Protein AF-A0A6G1B082-F1 (afdb_monomer)

Foldseek 3Di:
DVVVLVCVLVPWLCNVCVVVVNPPQAALLPLRHRGDNCCNAPVPPLLPVQLVVLQVVCVVVVNDAPSDPCCLSVVDGDPDPVVVVCSVVSVVLSVQLSVLSSVCSVPVVDDSNVSSVVVVD

Organism: Crocuta crocuta (NCBI:txid9678)

Mean predicted aligned error: 8.73 Å

pLDDT: mean 77.81, std 13.96, range [41.59, 95.12]

Sequence (121 aa):
LQIKTTMRHHLIPVRMAKFNGSGNNRCWRGCGERGTLLQCWWECKLVQPLWKTVWRFLKKLKLELPYYPAIALLGMYPKDTRMLMRRGTCTPMFIAALLAIAKLWKEPKYSPIDEWKKKMW

Secondary structure (DSSP, 8-state):
-HHHHHHHHH--HHHHHHHS-----B-TTSSSSB--HHIIIII-TTTHHHHHHHHHHHHHTT------HHHHHH----S-HHHHHHHHHHHHHHHHHHHHHHHHHH-TTS-HHHHHHHHH-

Solvent-accessible surface area (backbone atoms only — not comparable to full-atom values): 7093 Å² total; per-residue (Å²): 123,66,66,69,58,59,42,58,82,74,52,32,34,50,55,47,14,68,72,71,73,40,90,64,30,42,20,83,82,70,78,75,47,69,7,43,60,60,34,65,72,46,70,31,79,87,46,37,66,45,55,56,49,52,52,52,50,33,46,76,70,72,47,83,68,82,98,45,64,53,41,60,76,67,66,56,68,70,93,45,76,69,49,61,69,45,40,76,65,49,50,58,54,34,50,41,45,53,50,23,57,58,49,36,67,79,41,78,92,57,59,52,57,59,50,31,48,65,75,78,103

Nearest PDB structures (foldseek):
  8uw3-assembly1_A  TM=8.445E-01  e=1.687E-09  Homo sapiens
  8kgi-assembly1_B  TM=3.832E-01  e=7.541E+00  Homo sapiens

Structure (mmCIF, N/CA/C/O backbone):
data_AF-A0A6G1B082-F1
#
_entry.id   AF-A0A6G1B082-F1
#
loop_
_atom_site.group_PDB
_atom_site.id
_atom_site.type_symbol
_atom_site.label_atom_id
_atom_site.label_alt_id
_atom_site.label_comp_id
_atom_site.label_asym_id
_atom_site.label_entity_id
_atom_site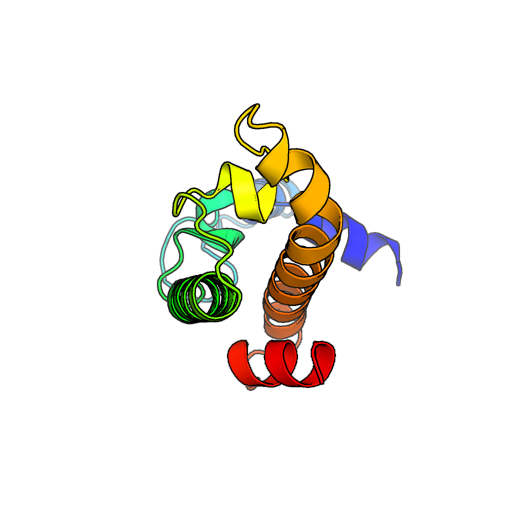.label_seq_id
_atom_site.pdbx_PDB_ins_code
_atom_site.Cartn_x
_atom_site.Cartn_y
_atom_site.Cartn_z
_atom_site.occupancy
_atom_site.B_iso_or_equiv
_atom_site.auth_seq_id
_atom_site.auth_comp_id
_atom_site.auth_asym_id
_atom_site.auth_atom_id
_atom_site.pdbx_PDB_model_num
ATOM 1 N N . LEU A 1 1 ? 11.428 21.073 -7.709 1.00 46.66 1 LEU A N 1
ATOM 2 C CA . LEU A 1 1 ? 11.427 19.760 -7.004 1.00 46.66 1 LEU A CA 1
ATOM 3 C C . LEU A 1 1 ? 10.014 19.238 -6.666 1.00 46.66 1 LEU A C 1
ATOM 5 O O . LEU A 1 1 ? 9.808 18.033 -6.732 1.00 46.66 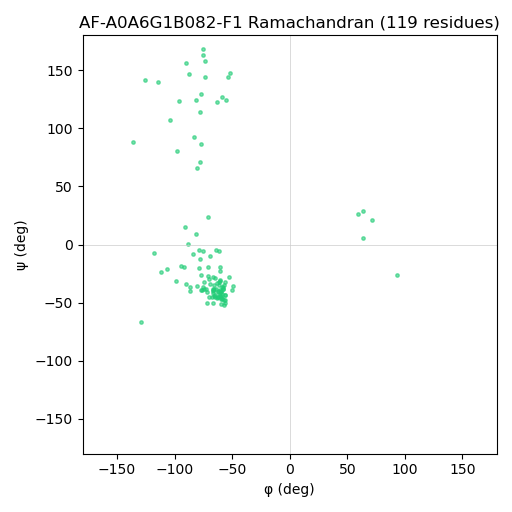1 LEU A O 1
ATOM 9 N N . GLN A 1 2 ? 9.038 20.112 -6.379 1.00 44.50 2 GLN A N 1
ATOM 10 C CA . GLN A 1 2 ? 7.625 19.774 -6.097 1.00 44.50 2 GLN A CA 1
ATOM 11 C C . GLN A 1 2 ? 6.882 19.119 -7.284 1.00 44.50 2 GLN A C 1
ATOM 13 O O . GLN A 1 2 ? 6.282 18.059 -7.123 1.00 44.50 2 GLN A O 1
ATOM 18 N N . ILE A 1 3 ? 7.024 19.664 -8.502 1.00 41.59 3 ILE A N 1
ATOM 19 C CA . ILE A 1 3 ? 6.306 19.193 -9.707 1.00 41.59 3 ILE A CA 1
ATOM 20 C C . ILE A 1 3 ? 6.554 17.701 -9.978 1.00 41.59 3 ILE A C 1
ATOM 22 O O . ILE A 1 3 ? 5.621 16.944 -10.224 1.00 41.59 3 ILE A O 1
ATOM 26 N N . LYS A 1 4 ? 7.805 17.237 -9.851 1.00 44.84 4 LYS A N 1
ATOM 27 C CA . LYS A 1 4 ? 8.182 15.839 -10.121 1.00 44.84 4 LYS A CA 1
ATOM 28 C C . LYS A 1 4 ? 7.520 14.859 -9.142 1.00 44.84 4 LYS A C 1
ATOM 30 O O . LYS A 1 4 ? 7.290 13.718 -9.517 1.00 44.84 4 LYS A O 1
ATOM 35 N N . THR A 1 5 ? 7.212 15.283 -7.915 1.00 47.56 5 THR A N 1
ATOM 36 C CA . THR A 1 5 ? 6.614 14.440 -6.864 1.00 47.56 5 THR A CA 1
ATOM 37 C C . THR A 1 5 ? 5.088 14.407 -6.957 1.00 47.56 5 THR A C 1
ATOM 39 O O . THR A 1 5 ? 4.496 13.339 -6.794 1.00 47.56 5 THR A O 1
ATOM 42 N N . THR A 1 6 ? 4.461 15.533 -7.315 1.00 44.69 6 THR A N 1
ATOM 43 C CA . THR A 1 6 ? 3.022 15.612 -7.626 1.00 44.69 6 THR A CA 1
ATOM 44 C C . THR A 1 6 ? 2.699 14.802 -8.880 1.00 44.69 6 THR A C 1
ATOM 46 O O . THR A 1 6 ? 1.791 13.975 -8.879 1.00 44.69 6 THR A O 1
ATOM 49 N N . MET A 1 7 ? 3.540 14.916 -9.913 1.00 48.03 7 MET A N 1
ATOM 50 C CA . MET A 1 7 ? 3.439 14.111 -11.130 1.00 48.03 7 MET A CA 1
ATOM 51 C C . MET A 1 7 ? 3.491 12.607 -10.822 1.00 48.03 7 MET A C 1
ATOM 53 O O . MET A 1 7 ? 2.772 11.855 -11.449 1.00 48.03 7 MET A O 1
ATOM 57 N N . ARG A 1 8 ? 4.242 12.128 -9.821 1.00 53.84 8 ARG A N 1
ATOM 58 C CA . ARG A 1 8 ? 4.367 10.680 -9.525 1.00 53.84 8 ARG A CA 1
ATOM 59 C C . ARG A 1 8 ? 3.119 10.034 -8.927 1.00 53.84 8 ARG A C 1
ATOM 61 O O . ARG A 1 8 ? 2.928 8.840 -9.120 1.00 53.84 8 ARG A O 1
ATOM 68 N N . HIS A 1 9 ? 2.276 10.788 -8.225 1.00 47.97 9 HIS A N 1
ATOM 69 C CA . HIS A 1 9 ? 0.988 10.260 -7.758 1.00 47.97 9 HIS A CA 1
ATOM 70 C C . HIS A 1 9 ? -0.040 10.197 -8.902 1.00 47.97 9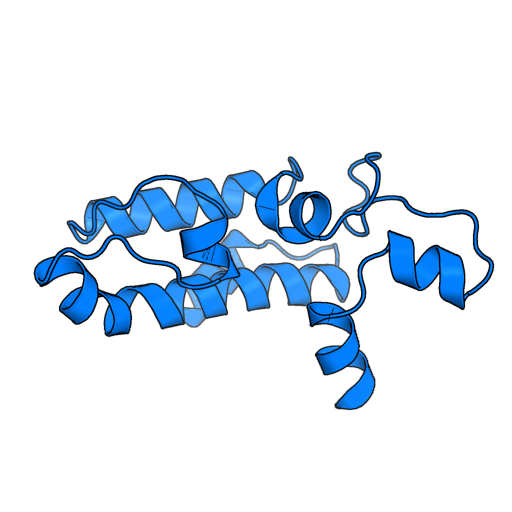 HIS A C 1
ATOM 72 O O . HIS A 1 9 ? -0.920 9.341 -8.886 1.00 47.97 9 HIS A O 1
ATOM 78 N N . HIS A 1 10 ? 0.108 11.046 -9.929 1.00 52.94 10 HIS A N 1
ATOM 79 C CA . HIS A 1 10 ? -0.865 11.200 -11.019 1.00 52.94 10 HIS A CA 1
ATOM 80 C C . HIS A 1 10 ? -0.433 10.601 -12.378 1.00 52.94 10 HIS A C 1
ATOM 82 O O . HIS A 1 10 ? -1.285 10.300 -13.222 1.00 52.94 10 HIS A O 1
ATOM 88 N N . LEU A 1 11 ? 0.867 10.392 -12.611 1.00 57.56 11 LEU A N 1
ATOM 89 C CA . LEU A 1 11 ? 1.437 9.837 -13.841 1.00 57.56 11 LEU A CA 1
ATOM 90 C C . LEU A 1 11 ? 1.859 8.390 -13.651 1.00 57.56 11 LEU A C 1
ATOM 92 O O . LEU A 1 11 ? 2.868 8.042 -13.045 1.00 57.56 11 LEU A O 1
ATOM 96 N N . ILE A 1 12 ? 1.037 7.556 -14.261 1.00 65.81 12 ILE A N 1
ATOM 97 C CA . ILE A 1 12 ? 1.166 6.115 -14.392 1.00 65.81 12 ILE A CA 1
ATOM 98 C C . ILE A 1 12 ? 2.267 5.806 -15.424 1.00 65.81 12 ILE A C 1
ATOM 100 O O . ILE A 1 12 ? 2.331 6.518 -16.429 1.00 65.81 12 ILE A O 1
ATOM 104 N N . PRO A 1 13 ? 3.081 4.743 -15.269 1.00 59.69 13 PRO A N 1
ATOM 105 C CA . PRO A 1 13 ? 4.064 4.329 -16.277 1.00 59.69 13 PRO A CA 1
ATOM 106 C C . PRO A 1 13 ? 3.507 4.221 -17.697 1.00 59.69 13 PRO A C 1
ATOM 108 O O . PRO A 1 13 ? 4.166 4.641 -18.633 1.00 59.69 13 PRO A O 1
ATOM 111 N N . VAL A 1 14 ? 2.258 3.781 -17.867 1.00 57.41 14 VAL A N 1
ATOM 112 C CA . VAL A 1 14 ? 1.553 3.807 -19.165 1.00 57.41 14 VAL A CA 1
ATOM 113 C C . VAL A 1 14 ? 1.405 5.224 -19.743 1.00 57.41 14 VAL A C 1
ATOM 115 O O . VAL A 1 14 ? 1.553 5.412 -20.947 1.00 57.41 14 VAL A O 1
ATOM 118 N N . ARG A 1 15 ? 1.117 6.237 -18.916 1.00 62.56 15 ARG A N 1
ATOM 119 C CA . ARG A 1 15 ? 1.041 7.642 -19.357 1.00 62.56 15 ARG A CA 1
ATOM 120 C C . ARG A 1 15 ? 2.433 8.232 -19.588 1.00 62.56 15 ARG A C 1
ATOM 122 O O . ARG A 1 15 ? 2.610 8.979 -20.541 1.00 62.56 15 ARG A O 1
ATOM 129 N N . MET A 1 16 ? 3.419 7.858 -18.769 1.00 63.66 16 MET A N 1
ATOM 130 C CA . MET A 1 16 ? 4.815 8.274 -18.958 1.00 63.66 16 MET A CA 1
ATOM 131 C C . MET A 1 16 ? 5.431 7.678 -20.225 1.00 63.66 16 MET A C 1
ATOM 133 O O . MET A 1 16 ? 6.124 8.387 -20.938 1.00 63.66 16 MET A O 1
ATOM 137 N 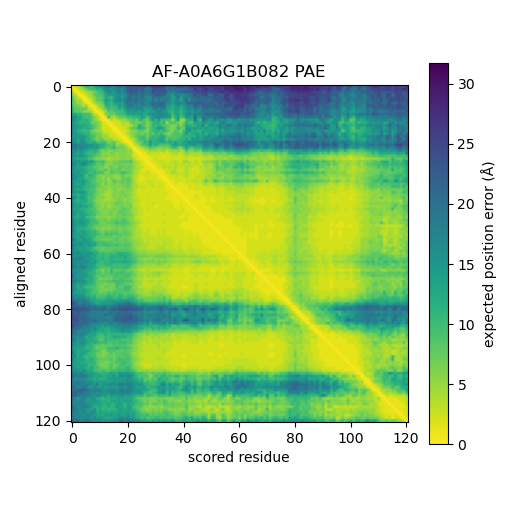N . ALA A 1 17 ? 5.138 6.415 -20.534 1.00 58.94 17 ALA A N 1
ATOM 138 C CA . ALA A 1 17 ? 5.538 5.742 -21.766 1.00 58.94 17 ALA A CA 1
ATOM 139 C C . ALA A 1 17 ? 4.997 6.477 -23.003 1.00 58.94 17 ALA A C 1
ATOM 141 O O . ALA A 1 17 ? 5.740 6.779 -23.931 1.00 58.94 17 ALA A O 1
ATOM 142 N N . LYS A 1 18 ? 3.712 6.863 -22.968 1.00 65.12 18 LYS A N 1
ATOM 143 C CA . LYS A 1 18 ? 3.088 7.677 -24.023 1.00 65.12 18 LYS A CA 1
ATOM 144 C C . LYS A 1 18 ? 3.707 9.074 -24.147 1.00 65.12 18 LYS A C 1
ATOM 146 O O . LYS A 1 18 ? 3.853 9.556 -25.259 1.00 65.12 18 LYS A O 1
ATOM 151 N N . PHE A 1 19 ? 4.062 9.713 -23.031 1.00 61.06 19 PHE A N 1
ATOM 152 C CA . PHE A 1 19 ? 4.626 11.068 -23.028 1.00 61.06 19 PHE A CA 1
ATOM 153 C C . PHE A 1 19 ? 6.105 11.107 -23.445 1.00 61.06 19 PHE A C 1
ATOM 155 O O . PHE A 1 19 ? 6.513 11.993 -24.184 1.00 61.06 19 PHE A O 1
ATOM 162 N N . ASN A 1 20 ? 6.907 10.133 -23.010 1.00 63.09 20 ASN A N 1
ATOM 163 C CA . ASN A 1 20 ? 8.346 10.079 -23.285 1.00 63.09 20 ASN A CA 1
ATOM 164 C C . ASN A 1 20 ? 8.685 9.347 -24.595 1.00 63.09 20 ASN A C 1
ATOM 166 O O . ASN A 1 20 ? 9.862 9.136 -24.875 1.00 63.09 20 ASN A O 1
ATOM 170 N N . GLY A 1 21 ? 7.684 8.859 -25.338 1.00 63.62 21 GLY A N 1
ATOM 171 C CA . GLY A 1 21 ? 7.883 8.013 -26.521 1.00 63.62 21 GLY A CA 1
ATOM 172 C C . GLY A 1 21 ? 8.550 6.662 -26.226 1.00 63.62 21 GLY A C 1
ATOM 173 O O . GLY A 1 21 ? 8.857 5.909 -27.147 1.00 63.62 21 GLY A O 1
ATOM 174 N N . SER A 1 22 ? 8.782 6.324 -24.953 1.00 64.62 22 SER A N 1
ATOM 175 C CA . SER A 1 22 ? 9.371 5.047 -24.580 1.00 64.62 22 SER A CA 1
ATOM 176 C C . SER A 1 22 ? 8.283 3.976 -24.584 1.00 64.62 22 SER A C 1
ATOM 178 O O . SER A 1 22 ? 7.288 4.070 -23.873 1.00 64.62 22 SER A O 1
ATOM 180 N N . GLY A 1 23 ? 8.472 2.897 -25.347 1.00 67.50 23 GLY A N 1
ATOM 181 C CA . GLY A 1 23 ? 7.552 1.748 -25.329 1.00 67.50 23 GLY A CA 1
ATOM 182 C C . GLY A 1 23 ? 7.495 1.020 -23.974 1.00 67.50 23 GLY A C 1
ATOM 183 O O . GLY A 1 23 ? 6.696 0.100 -23.788 1.00 67.50 23 GLY A O 1
ATOM 184 N N . ASN A 1 24 ? 8.331 1.421 -23.008 1.00 74.56 24 ASN A N 1
ATOM 185 C CA . ASN A 1 24 ? 8.409 0.812 -21.690 1.00 74.56 24 ASN A CA 1
ATOM 186 C C . ASN A 1 24 ? 7.251 1.262 -20.790 1.00 74.56 24 ASN A C 1
ATOM 188 O O . ASN A 1 24 ? 7.361 2.183 -19.984 1.00 74.56 24 ASN A O 1
ATOM 192 N N . ASN A 1 25 ? 6.141 0.543 -20.902 1.00 80.06 25 ASN A N 1
ATOM 193 C CA . ASN A 1 25 ? 4.960 0.700 -20.063 1.00 80.06 25 ASN A CA 1
ATOM 194 C C . ASN A 1 25 ? 4.979 -0.204 -18.819 1.00 80.06 25 ASN A C 1
ATOM 196 O O . ASN A 1 25 ? 3.923 -0.404 -18.218 1.00 80.06 25 ASN A O 1
ATOM 200 N N . ARG A 1 26 ? 6.126 -0.793 -18.451 1.00 84.81 26 ARG A N 1
ATOM 201 C CA . ARG A 1 26 ? 6.210 -1.746 -17.338 1.00 84.81 26 ARG A CA 1
ATOM 202 C C . ARG A 1 26 ? 6.110 -1.047 -15.987 1.00 84.81 26 ARG A C 1
ATOM 204 O O . ARG A 1 26 ? 6.363 0.147 -15.830 1.00 84.81 26 ARG A O 1
ATOM 211 N N . CYS A 1 27 ? 5.715 -1.816 -14.985 1.00 84.94 27 CYS A N 1
ATOM 212 C CA . CYS A 1 27 ? 5.604 -1.381 -13.612 1.00 84.94 27 CYS A CA 1
ATOM 213 C C . CYS A 1 27 ? 6.960 -0.881 -13.131 1.00 84.94 27 CYS A C 1
ATOM 215 O O . CYS A 1 27 ? 7.955 -1.606 -13.143 1.00 84.94 27 CYS A O 1
ATOM 217 N N . TRP A 1 28 ? 6.969 0.339 -12.609 1.00 77.00 28 TRP A N 1
ATOM 218 C CA . TRP A 1 28 ? 8.158 0.992 -12.068 1.00 77.00 28 TRP A CA 1
ATOM 219 C C . TRP A 1 28 ? 8.802 0.272 -10.868 1.00 77.00 28 TRP A C 1
ATOM 221 O O . TRP A 1 28 ? 9.85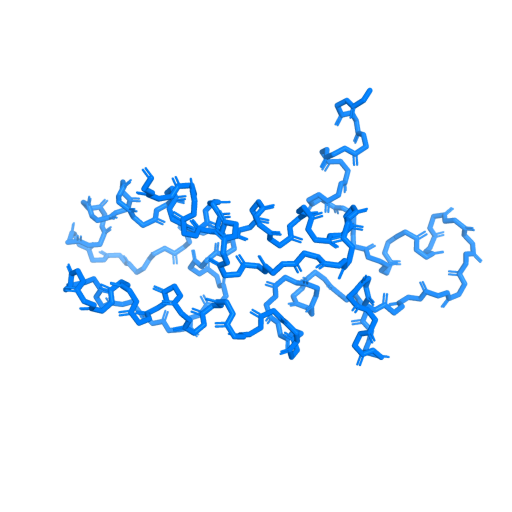3 0.686 -10.398 1.00 77.00 28 TRP A O 1
ATOM 231 N N . ARG A 1 29 ? 8.172 -0.797 -10.356 1.00 77.31 29 ARG A N 1
ATOM 232 C CA . ARG A 1 29 ? 8.718 -1.654 -9.299 1.00 77.31 29 ARG A CA 1
ATOM 233 C C . ARG A 1 29 ? 9.649 -2.720 -9.862 1.00 77.31 29 ARG A C 1
ATOM 235 O O . ARG A 1 29 ? 10.240 -3.449 -9.084 1.00 77.31 29 ARG A O 1
ATOM 242 N N . GLY A 1 30 ? 9.721 -2.867 -11.186 1.00 81.81 30 GLY A N 1
ATOM 243 C CA . GLY A 1 30 ? 10.484 -3.940 -11.814 1.00 81.81 30 GLY A CA 1
ATOM 244 C C . GLY A 1 30 ? 9.835 -5.315 -11.648 1.00 81.81 30 GLY A C 1
ATOM 245 O O . GLY A 1 30 ? 10.511 -6.325 -11.781 1.00 81.81 30 GLY A O 1
ATOM 246 N N . CYS A 1 31 ? 8.526 -5.389 -11.370 1.00 85.25 31 CYS A N 1
ATOM 247 C CA . CYS A 1 31 ? 7.848 -6.681 -11.218 1.00 85.25 31 CYS A CA 1
ATOM 248 C C . CYS A 1 31 ? 7.580 -7.414 -12.544 1.00 85.25 31 CYS A C 1
ATOM 250 O O . CYS A 1 31 ? 7.100 -8.543 -12.497 1.00 85.25 31 CYS A O 1
ATOM 252 N N . GLY A 1 32 ? 7.876 -6.788 -13.690 1.00 85.00 32 GLY A N 1
ATOM 253 C CA . GLY A 1 32 ? 7.683 -7.340 -15.037 1.00 85.00 32 GLY A CA 1
ATOM 254 C C . GLY A 1 32 ? 6.345 -6.977 -15.692 1.00 85.00 32 GLY A C 1
ATOM 255 O O . GLY A 1 32 ? 6.285 -6.871 -16.912 1.00 85.00 32 GLY A O 1
ATOM 256 N N . GLU A 1 33 ? 5.315 -6.698 -14.892 1.00 88.38 33 GLU A N 1
ATOM 257 C CA . GLU A 1 33 ? 3.942 -6.431 -15.352 1.00 88.38 33 GLU A CA 1
ATOM 258 C C . GLU A 1 33 ? 3.745 -5.044 -15.977 1.00 88.38 33 GLU A C 1
ATOM 260 O O . GLU A 1 33 ? 4.528 -4.127 -15.726 1.00 88.38 33 GLU A O 1
ATOM 265 N N . ARG A 1 34 ? 2.648 -4.840 -16.721 1.00 86.31 34 ARG A N 1
ATOM 266 C CA . ARG A 1 34 ? 2.251 -3.516 -17.242 1.00 86.31 34 ARG A CA 1
ATOM 267 C C . ARG A 1 34 ? 1.944 -2.553 -16.088 1.00 86.31 34 ARG A C 1
ATOM 269 O O . ARG A 1 34 ? 1.072 -2.795 -15.265 1.00 86.31 34 ARG A O 1
ATOM 276 N N . GLY A 1 35 ? 2.633 -1.420 -16.045 1.00 85.88 35 GLY A N 1
ATOM 277 C CA . GLY A 1 35 ? 2.538 -0.410 -14.995 1.00 85.88 35 GLY A CA 1
ATOM 278 C C . GLY A 1 35 ? 1.303 0.471 -15.117 1.00 85.88 35 GLY A C 1
ATOM 279 O O . GLY A 1 35 ? 1.423 1.642 -15.467 1.00 85.88 35 GLY A O 1
ATOM 280 N N . THR A 1 36 ? 0.121 -0.080 -14.837 1.00 86.56 36 THR A N 1
ATOM 281 C CA . THR A 1 36 ? -1.101 0.699 -14.574 1.00 86.56 36 THR A CA 1
ATOM 282 C C . THR A 1 36 ? -1.045 1.327 -13.172 1.00 86.56 36 THR A C 1
ATOM 284 O O . THR A 1 36 ? -0.182 0.970 -12.369 1.00 86.56 36 THR A O 1
ATOM 287 N N . LEU A 1 37 ? -1.947 2.267 -12.847 1.00 83.19 37 LEU A N 1
ATOM 288 C CA . LEU A 1 37 ? -2.014 2.837 -11.490 1.00 83.19 37 LEU A CA 1
ATOM 289 C C . LEU A 1 37 ? -2.233 1.722 -10.464 1.00 83.19 37 LEU A C 1
ATOM 291 O O . LEU A 1 37 ? -1.472 1.582 -9.511 1.00 83.19 37 LEU A O 1
ATOM 295 N N . LEU A 1 38 ? -3.250 0.897 -10.707 1.00 88.94 38 LEU A N 1
ATOM 296 C CA . LEU A 1 38 ? -3.626 -0.180 -9.808 1.00 88.94 38 LEU A CA 1
ATOM 297 C C . LEU A 1 38 ? -2.498 -1.210 -9.670 1.00 88.94 38 LEU A C 1
ATOM 299 O O . LEU A 1 38 ? -2.158 -1.572 -8.544 1.00 88.94 38 LEU A O 1
ATOM 303 N N . GLN A 1 39 ? -1.813 -1.554 -10.768 1.00 88.69 39 GLN A N 1
ATOM 304 C CA . GLN A 1 39 ? -0.638 -2.419 -10.714 1.00 88.69 39 GLN A CA 1
ATOM 305 C C . GLN A 1 39 ? 0.462 -1.809 -9.847 1.00 88.69 39 GLN A C 1
ATOM 307 O O . GLN A 1 39 ? 0.980 -2.448 -8.938 1.00 88.69 39 GLN A O 1
ATOM 312 N N . CYS A 1 40 ? 0.829 -0.557 -10.099 1.00 86.00 40 CYS A N 1
ATOM 313 C CA . CYS A 1 40 ? 1.958 0.100 -9.449 1.00 86.00 40 CYS A CA 1
ATOM 314 C C . CYS A 1 40 ? 1.782 0.353 -7.949 1.00 86.00 40 CYS A C 1
ATOM 316 O O . CYS A 1 40 ? 2.793 0.439 -7.236 1.00 86.00 40 CYS A O 1
ATOM 318 N N . TRP A 1 41 ? 0.535 0.504 -7.506 1.00 88.00 41 TRP A N 1
ATOM 319 C CA . TRP A 1 41 ? 0.183 0.919 -6.151 1.00 88.00 41 TRP A CA 1
ATOM 320 C C . TRP A 1 41 ? -0.489 -0.170 -5.324 1.00 88.00 41 TRP A C 1
ATOM 322 O O . TRP A 1 41 ? -0.391 -0.107 -4.106 1.00 88.00 41 TRP A O 1
ATOM 332 N N . TRP A 1 42 ? -1.127 -1.166 -5.939 1.00 92.31 42 TRP A N 1
ATOM 333 C CA . TRP A 1 42 ? -1.851 -2.225 -5.237 1.00 92.31 42 TRP A CA 1
ATOM 334 C C . TRP A 1 42 ? -1.444 -3.617 -5.715 1.00 92.31 42 TRP A C 1
ATOM 336 O O . TRP A 1 42 ? -0.824 -4.345 -4.949 1.00 92.31 42 TRP A O 1
ATOM 346 N N . GLU A 1 43 ? -1.741 -3.999 -6.957 1.00 92.88 43 GLU A N 1
ATOM 347 C CA . GLU A 1 43 ? -1.661 -5.401 -7.420 1.00 92.88 43 GLU A CA 1
ATOM 348 C C . GLU A 1 43 ? -0.225 -5.925 -7.553 1.00 92.88 43 GLU A C 1
ATOM 350 O O . GLU A 1 43 ? 0.003 -7.134 -7.513 1.00 92.88 43 GLU A O 1
ATOM 355 N N . CYS A 1 44 ? 0.774 -5.042 -7.649 1.00 90.44 44 CYS A N 1
ATOM 356 C CA . CYS A 1 44 ? 2.168 -5.456 -7.734 1.00 90.44 44 CYS A CA 1
ATOM 357 C C . CYS A 1 44 ? 2.564 -6.351 -6.552 1.00 90.44 44 CYS A C 1
ATOM 359 O O . CYS A 1 44 ? 2.524 -5.945 -5.387 1.00 90.44 44 CYS A O 1
ATOM 361 N N . LYS A 1 45 ? 3.075 -7.544 -6.876 1.00 90.62 45 LYS A N 1
ATOM 362 C CA . LYS A 1 45 ? 3.581 -8.531 -5.911 1.00 90.62 45 LYS A CA 1
ATOM 363 C C . LYS A 1 45 ? 4.619 -7.982 -4.926 1.00 90.62 45 LYS A C 1
ATOM 365 O O . LYS A 1 45 ? 4.705 -8.471 -3.809 1.00 90.62 45 LYS A O 1
ATOM 370 N N . LEU A 1 46 ? 5.379 -6.955 -5.316 1.00 87.69 46 LEU A N 1
ATOM 371 C CA . LEU A 1 46 ? 6.380 -6.307 -4.458 1.00 87.69 46 LEU A CA 1
ATOM 372 C C . LEU A 1 46 ? 5.757 -5.329 -3.450 1.00 87.69 46 LEU A C 1
ATOM 374 O O . LEU A 1 46 ? 6.374 -5.003 -2.443 1.00 87.69 46 LEU A O 1
ATOM 378 N N . VAL A 1 47 ? 4.536 -4.861 -3.709 1.00 89.94 47 VAL A N 1
ATOM 379 C CA . VAL A 1 47 ? 3.810 -3.903 -2.863 1.00 89.94 47 VAL A CA 1
ATOM 380 C C . VAL A 1 47 ? 2.805 -4.614 -1.948 1.00 89.94 47 VAL A C 1
ATOM 382 O O . VAL A 1 47 ? 2.593 -4.193 -0.812 1.00 89.94 47 VAL A O 1
ATOM 385 N N . GLN A 1 48 ? 2.236 -5.735 -2.393 1.00 92.88 48 GLN A N 1
ATOM 386 C CA . GLN A 1 48 ? 1.278 -6.538 -1.624 1.00 92.88 48 GLN A CA 1
ATOM 387 C C . GLN A 1 48 ? 1.720 -6.898 -0.186 1.00 92.88 48 GLN A C 1
ATOM 389 O O . GLN A 1 48 ? 0.877 -6.826 0.711 1.00 92.88 48 GLN A O 1
ATOM 394 N N . PRO A 1 49 ? 2.994 -7.238 0.108 1.00 94.00 49 PRO A N 1
ATOM 395 C CA . PRO A 1 49 ? 3.434 -7.498 1.482 1.00 94.00 49 PRO A CA 1
ATOM 396 C C . PRO A 1 49 ? 3.211 -6.318 2.437 1.00 94.00 49 PRO A C 1
ATOM 398 O O . PRO A 1 49 ? 2.839 -6.528 3.596 1.00 94.00 49 PRO A O 1
ATOM 401 N N . LEU A 1 50 ? 3.379 -5.082 1.953 1.00 93.12 50 LEU A N 1
ATOM 402 C CA . LEU A 1 50 ? 3.111 -3.885 2.746 1.00 93.12 50 LEU A CA 1
ATOM 403 C C . LEU A 1 50 ? 1.619 -3.770 3.055 1.00 93.12 50 LEU A C 1
ATOM 405 O O . LEU A 1 50 ? 1.254 -3.641 4.219 1.00 93.12 50 LEU A O 1
ATOM 409 N N . TRP A 1 51 ? 0.753 -3.885 2.046 1.00 94.50 51 TRP A N 1
ATOM 410 C CA . TRP A 1 51 ? -0.696 -3.782 2.244 1.00 94.50 51 TRP A CA 1
ATOM 411 C C . TRP A 1 51 ? -1.238 -4.850 3.191 1.00 94.50 51 TRP A C 1
ATOM 413 O O . TRP A 1 51 ? -1.993 -4.533 4.109 1.00 94.50 51 TRP A O 1
ATOM 423 N N . LYS A 1 52 ? -0.774 -6.097 3.063 1.00 95.12 52 LYS A N 1
ATOM 424 C CA . LYS A 1 52 ? -1.102 -7.168 4.017 1.00 95.12 52 LYS A CA 1
ATOM 425 C C . LYS A 1 52 ? -0.670 -6.817 5.445 1.00 95.12 52 LYS A C 1
ATOM 427 O O . LYS A 1 52 ? -1.372 -7.157 6.394 1.00 95.12 52 LYS A O 1
ATOM 432 N N . THR A 1 53 ? 0.469 -6.143 5.610 1.00 94.44 53 THR A N 1
ATOM 433 C CA . THR A 1 53 ? 0.969 -5.703 6.923 1.00 94.44 53 THR A CA 1
ATOM 434 C C . THR A 1 53 ? 0.113 -4.579 7.501 1.00 94.44 53 THR A C 1
ATOM 436 O O . THR A 1 53 ? -0.291 -4.667 8.660 1.00 94.44 53 THR A O 1
ATOM 439 N N . VAL A 1 54 ? -0.235 -3.579 6.685 1.00 92.50 54 VAL A N 1
ATOM 440 C CA . VAL A 1 54 ? -1.148 -2.488 7.061 1.00 92.50 54 VAL A CA 1
ATOM 441 C C . VAL A 1 54 ? -2.491 -3.056 7.524 1.00 92.50 54 VAL A C 1
ATOM 443 O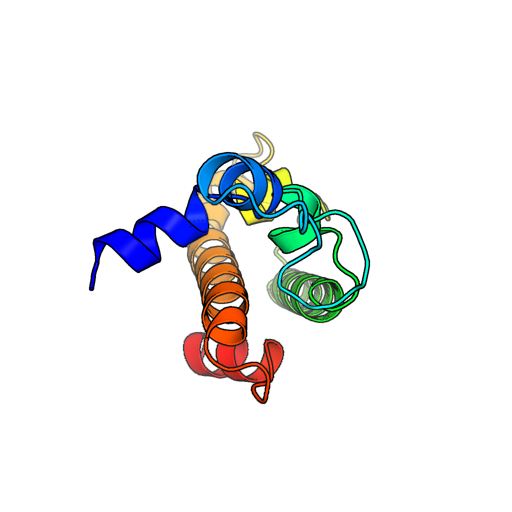 O . VAL A 1 54 ? -2.955 -2.722 8.609 1.00 92.50 54 VAL A O 1
ATOM 446 N N . TRP A 1 55 ? -3.082 -3.993 6.779 1.00 93.38 55 TRP A N 1
ATOM 447 C CA . TRP A 1 55 ? -4.359 -4.606 7.164 1.00 93.38 55 TRP A CA 1
ATOM 448 C C . TRP A 1 55 ? -4.279 -5.457 8.430 1.00 93.38 55 TRP A C 1
ATOM 450 O O . TRP A 1 55 ? -5.182 -5.403 9.264 1.00 93.38 55 TRP A O 1
ATOM 460 N N . ARG A 1 56 ? -3.192 -6.213 8.628 1.00 94.12 56 ARG A N 1
ATOM 461 C CA . ARG A 1 56 ? -2.968 -6.921 9.900 1.00 94.12 56 ARG A CA 1
ATOM 462 C C . ARG A 1 56 ? -2.884 -5.949 11.073 1.00 94.12 56 ARG A C 1
ATOM 464 O O . ARG A 1 56 ? -3.396 -6.255 12.146 1.00 94.12 56 ARG A O 1
ATOM 471 N N . PHE A 1 57 ? -2.251 -4.796 10.880 1.00 90.38 57 PHE A N 1
ATOM 472 C CA . PHE A 1 57 ? -2.156 -3.768 11.910 1.00 90.38 57 PHE A CA 1
ATOM 473 C C . PHE A 1 57 ? -3.518 -3.136 12.216 1.00 90.38 57 PHE A C 1
ATOM 475 O O . PHE A 1 57 ? -3.902 -3.054 13.379 1.00 90.38 57 PHE A O 1
ATOM 482 N N . LEU A 1 58 ? -4.297 -2.797 11.188 1.00 89.12 58 LEU A N 1
ATOM 483 C CA . LEU A 1 58 ? -5.670 -2.310 11.350 1.00 89.12 58 LEU A CA 1
ATOM 484 C C . LEU A 1 58 ? -6.535 -3.311 12.129 1.00 89.12 58 LEU A C 1
ATOM 486 O O . LEU A 1 58 ? -7.215 -2.929 13.081 1.00 89.12 58 LEU A O 1
ATOM 490 N N . LYS A 1 59 ? -6.424 -4.610 11.820 1.00 89.94 59 LYS A N 1
ATOM 491 C CA . LYS A 1 59 ? -7.116 -5.664 12.573 1.00 89.94 59 LYS A CA 1
ATOM 492 C C . LYS A 1 59 ? -6.718 -5.682 14.055 1.00 89.94 59 LYS A C 1
ATOM 494 O O . LYS A 1 59 ? -7.593 -5.805 14.907 1.00 89.94 59 LYS A O 1
ATOM 499 N N . LYS A 1 60 ? -5.432 -5.496 14.386 1.00 90.06 60 LYS A N 1
ATOM 500 C CA . LYS A 1 60 ? -4.968 -5.383 15.788 1.00 90.06 60 LYS A CA 1
ATOM 501 C C . LYS A 1 60 ? -5.577 -4.181 16.514 1.00 90.06 60 LYS A C 1
ATOM 503 O O . LYS A 1 60 ? -5.852 -4.270 17.705 1.00 90.06 60 LYS A O 1
ATOM 508 N N . LEU A 1 61 ? -5.851 -3.097 15.793 1.00 86.50 61 LEU A N 1
ATOM 509 C CA . LEU A 1 61 ? -6.548 -1.918 16.310 1.00 86.50 61 LEU A CA 1
ATOM 510 C C . LEU A 1 61 ? -8.081 -2.073 16.338 1.00 86.50 61 LEU A C 1
ATOM 512 O O . LEU A 1 61 ? -8.792 -1.101 16.587 1.00 86.50 61 LEU A O 1
ATOM 516 N N . LYS A 1 62 ? -8.612 -3.278 16.077 1.00 86.62 62 LYS A N 1
ATOM 517 C CA . LYS A 1 62 ? -10.054 -3.564 15.951 1.00 86.62 62 LYS A CA 1
ATOM 518 C C . LYS A 1 62 ? -10.734 -2.745 14.837 1.00 86.62 62 LYS A C 1
ATOM 520 O O . LYS A 1 62 ? -11.942 -2.487 14.883 1.00 86.62 62 LYS A O 1
ATOM 525 N N . LEU A 1 63 ? -9.955 -2.340 13.829 1.00 85.62 63 LEU A N 1
ATOM 526 C CA . LEU A 1 63 ? -10.388 -1.647 12.615 1.00 85.62 63 LEU A CA 1
ATOM 527 C C . LEU A 1 63 ? -10.530 -2.674 11.489 1.00 85.62 63 LEU A C 1
ATOM 529 O O . LEU A 1 63 ? -9.633 -2.859 10.668 1.00 85.62 63 LEU A O 1
ATOM 533 N N . GLU A 1 64 ? -11.654 -3.383 11.473 1.00 86.00 64 GLU A N 1
ATOM 534 C CA . GLU A 1 64 ? -11.951 -4.330 10.402 1.00 86.00 64 GLU A CA 1
ATOM 535 C C . GLU A 1 64 ? -12.431 -3.576 9.163 1.00 86.00 64 GLU A C 1
ATOM 537 O O . GLU A 1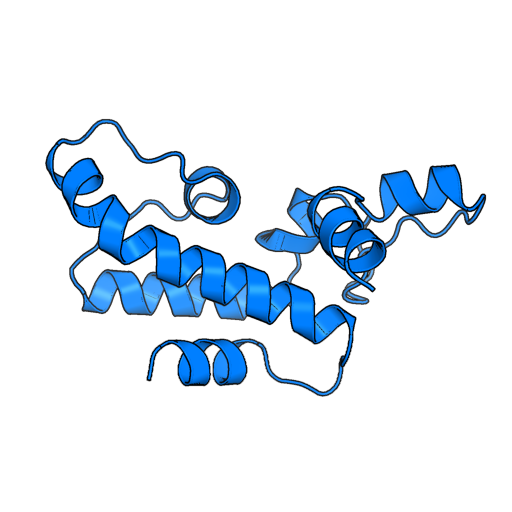 64 ? -13.471 -2.919 9.177 1.00 86.00 64 GLU A O 1
ATOM 542 N N . LEU A 1 65 ? -11.626 -3.640 8.102 1.00 86.06 65 LEU A N 1
ATOM 543 C CA . LEU A 1 65 ? -11.925 -3.062 6.799 1.00 86.06 65 LEU A CA 1
ATOM 544 C C . LEU A 1 65 ? -11.791 -4.142 5.723 1.00 86.06 65 LEU A C 1
ATOM 546 O O . LEU A 1 65 ? -10.833 -4.924 5.770 1.00 86.06 65 LEU A O 1
ATOM 550 N N . PRO A 1 66 ? -12.673 -4.153 4.712 1.00 89.06 66 PRO A N 1
ATOM 551 C CA . PRO A 1 66 ? -12.484 -4.985 3.532 1.00 89.06 66 PRO A CA 1
ATOM 552 C C . PRO A 1 66 ? -11.113 -4.745 2.883 1.00 89.06 66 PRO A C 1
ATOM 554 O O . PRO A 1 66 ? -10.624 -3.615 2.856 1.00 89.06 66 PRO A O 1
ATOM 557 N N . TYR A 1 67 ? -10.481 -5.788 2.342 1.00 90.94 67 TYR A N 1
ATOM 558 C CA . TYR A 1 67 ? -9.192 -5.673 1.645 1.00 90.94 67 TYR A CA 1
ATOM 559 C C . TYR A 1 67 ? -9.387 -5.188 0.202 1.00 90.94 67 TYR A C 1
ATOM 561 O O . TYR A 1 67 ? -9.153 -5.927 -0.754 1.00 90.94 67 TYR A O 1
ATOM 569 N N . TYR A 1 68 ? -9.853 -3.946 0.045 1.00 91.06 68 TYR A N 1
ATOM 570 C CA . TYR A 1 68 ? -10.106 -3.341 -1.263 1.00 91.06 68 TYR A CA 1
ATOM 571 C C . TYR A 1 68 ? -9.176 -2.160 -1.562 1.00 91.06 68 TYR A C 1
ATOM 573 O O . TYR A 1 68 ? -8.978 -1.293 -0.704 1.00 91.06 68 TYR A O 1
ATOM 581 N N . PRO A 1 69 ? -8.686 -2.044 -2.812 1.00 91.31 69 PRO A N 1
ATOM 582 C CA . PRO A 1 69 ? -7.831 -0.935 -3.223 1.00 91.31 69 PRO A CA 1
ATOM 583 C C . PRO A 1 69 ? -8.526 0.421 -3.092 1.00 91.31 69 PRO A C 1
ATOM 585 O O . PRO A 1 69 ? -7.877 1.394 -2.732 1.00 91.31 69 PRO A O 1
ATOM 588 N N . ALA A 1 70 ? -9.839 0.508 -3.327 1.00 89.94 70 ALA A N 1
ATOM 589 C CA . ALA A 1 70 ? -10.580 1.769 -3.223 1.00 89.94 70 ALA A CA 1
ATOM 590 C C . ALA A 1 70 ? -10.517 2.383 -1.808 1.00 89.94 70 ALA A C 1
ATOM 592 O O . ALA A 1 70 ? -10.491 3.603 -1.658 1.00 89.94 70 ALA A O 1
ATOM 593 N N . ILE A 1 71 ? -10.411 1.549 -0.770 1.00 89.62 71 ILE A N 1
ATOM 594 C CA . ILE A 1 71 ? -10.272 2.011 0.615 1.00 89.62 71 ILE A CA 1
ATOM 595 C C . ILE A 1 71 ? -8.877 2.613 0.829 1.00 89.62 71 ILE A C 1
ATOM 597 O O . ILE A 1 71 ? -8.759 3.742 1.298 1.00 89.62 71 ILE A O 1
ATOM 601 N N . ALA A 1 72 ? -7.824 1.891 0.438 1.00 89.06 72 ALA A N 1
ATOM 602 C CA . ALA A 1 72 ? -6.436 2.317 0.634 1.00 89.06 72 ALA A CA 1
ATOM 603 C C . ALA A 1 72 ? -6.003 3.473 -0.279 1.00 89.06 72 ALA A C 1
ATOM 605 O O . ALA A 1 72 ? -5.268 4.358 0.151 1.00 89.06 72 ALA A O 1
ATOM 606 N N . LEU A 1 73 ? -6.409 3.438 -1.549 1.00 89.12 73 LEU A N 1
ATOM 607 C CA . LEU A 1 73 ? -5.941 4.367 -2.577 1.00 89.12 73 LEU A CA 1
ATOM 608 C C . LEU A 1 73 ? -6.815 5.619 -2.675 1.00 89.12 73 LEU A C 1
ATOM 610 O O . LEU A 1 73 ? -6.299 6.686 -2.992 1.00 89.12 73 LEU A O 1
ATOM 614 N N . LEU A 1 74 ? -8.124 5.488 -2.433 1.00 85.62 74 LEU A N 1
ATOM 615 C CA . LEU A 1 74 ? -9.099 6.566 -2.641 1.00 85.62 74 LEU A CA 1
ATOM 616 C C . LEU A 1 74 ? -9.814 6.991 -1.351 1.00 85.62 74 LEU A C 1
ATOM 618 O O . LEU A 1 74 ? -10.560 7.968 -1.362 1.00 85.62 74 LEU A O 1
ATOM 622 N N . GLY A 1 75 ? -9.616 6.282 -0.233 1.00 84.94 75 GLY A N 1
ATOM 623 C CA . GLY A 1 75 ? -10.306 6.586 1.021 1.00 84.94 75 GLY A CA 1
ATOM 624 C C . GLY A 1 75 ? -11.824 6.416 0.925 1.00 84.94 75 GLY A C 1
ATOM 625 O O . GLY A 1 75 ? -12.560 7.129 1.611 1.00 84.94 75 GLY A O 1
ATOM 626 N N . MET A 1 76 ? -12.294 5.517 0.053 1.00 86.88 76 MET A N 1
ATOM 627 C CA . MET A 1 76 ? -13.713 5.200 -0.117 1.00 86.88 76 MET A CA 1
ATOM 628 C C . MET A 1 76 ? -14.135 4.175 0.935 1.00 86.88 76 MET A C 1
ATOM 630 O O . MET A 1 76 ? -13.983 2.971 0.737 1.00 86.88 76 MET A O 1
ATOM 634 N N . TYR A 1 77 ? -14.635 4.657 2.069 1.00 81.56 77 TYR A N 1
ATOM 635 C CA . TYR A 1 77 ? -15.107 3.803 3.158 1.00 81.56 77 TYR A CA 1
ATOM 636 C C . TYR A 1 77 ? -16.585 3.414 2.962 1.00 81.56 77 TYR A C 1
ATOM 638 O O . TYR A 1 77 ? -17.364 4.227 2.456 1.00 81.56 77 TYR A O 1
ATOM 646 N N . PRO A 1 78 ? -16.993 2.206 3.390 1.00 78.19 78 PRO A N 1
ATOM 647 C CA . PRO A 1 78 ? -18.401 1.849 3.553 1.00 78.19 78 PRO A CA 1
ATOM 648 C C . PRO A 1 78 ? -19.146 2.883 4.410 1.00 78.19 78 PRO A C 1
ATOM 650 O O . PRO A 1 78 ? -18.567 3.455 5.335 1.00 78.19 78 PRO A O 1
ATOM 653 N N . LYS A 1 79 ? -20.436 3.105 4.128 1.00 71.44 79 LYS A N 1
ATOM 654 C CA . LYS A 1 79 ? -21.289 4.130 4.769 1.00 71.44 79 LYS A CA 1
ATOM 655 C C . LYS A 1 79 ? -21.663 3.839 6.237 1.00 71.44 79 LYS A C 1
ATOM 657 O O . LYS A 1 79 ? -22.657 4.356 6.732 1.00 71.44 79 LYS A O 1
ATOM 662 N N . ASP A 1 80 ? -20.877 3.041 6.948 1.00 73.06 80 ASP A N 1
ATOM 663 C CA . ASP A 1 80 ? -21.105 2.759 8.363 1.00 73.06 80 ASP A CA 1
ATOM 664 C C . ASP A 1 80 ? -20.655 3.928 9.250 1.00 73.06 80 ASP A C 1
ATOM 666 O O . ASP A 1 80 ? -19.506 4.377 9.182 1.00 73.06 80 ASP A O 1
ATOM 670 N N . THR A 1 81 ? -21.524 4.379 10.159 1.00 56.28 81 THR A N 1
ATOM 671 C CA . THR A 1 81 ? -21.269 5.500 11.088 1.00 56.28 81 THR A CA 1
ATOM 672 C C . THR A 1 81 ? -20.014 5.279 11.946 1.00 56.28 81 THR A C 1
ATOM 674 O O . THR A 1 81 ? -19.268 6.217 12.230 1.00 56.28 81 THR A O 1
ATOM 677 N N . ARG A 1 82 ? -19.692 4.021 12.292 1.00 66.75 82 ARG A N 1
ATOM 678 C CA . ARG A 1 82 ? -18.428 3.663 12.971 1.00 66.75 82 ARG A CA 1
ATOM 679 C C . ARG A 1 82 ? -17.196 3.827 12.078 1.00 66.75 82 ARG A C 1
ATOM 681 O O . ARG A 1 82 ? -16.131 4.163 12.589 1.00 66.75 82 ARG A O 1
ATOM 688 N N . MET A 1 83 ? -17.305 3.589 10.770 1.00 65.88 83 MET A N 1
ATOM 689 C CA . MET A 1 83 ? -16.184 3.746 9.834 1.00 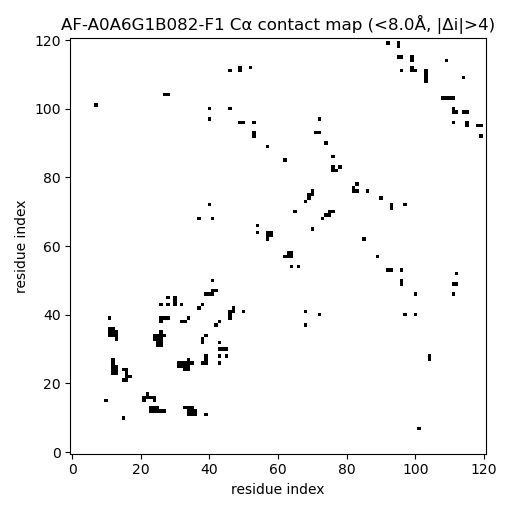65.88 83 MET A CA 1
ATOM 690 C C . MET A 1 83 ? -15.874 5.216 9.548 1.00 65.88 83 MET A C 1
ATOM 692 O O . MET A 1 83 ? -14.704 5.564 9.406 1.00 65.88 83 MET A O 1
ATOM 696 N N . LEU A 1 84 ? -16.889 6.087 9.559 1.00 64.25 84 LEU A N 1
ATOM 697 C CA . LEU A 1 84 ? -16.711 7.541 9.470 1.00 64.25 84 LEU A CA 1
ATOM 698 C C . LEU A 1 84 ? -15.854 8.089 10.621 1.00 64.25 84 LEU A C 1
ATOM 700 O O . LEU A 1 84 ? -14.897 8.815 10.364 1.00 64.25 84 LEU A O 1
ATOM 704 N N . MET A 1 85 ? -16.109 7.662 11.863 1.00 61.56 85 MET A N 1
ATOM 705 C CA . MET A 1 85 ? -15.281 8.039 13.023 1.00 61.56 85 MET A CA 1
ATOM 706 C C . MET A 1 85 ? -13.854 7.474 12.935 1.00 61.56 85 MET A C 1
ATOM 708 O O . MET A 1 85 ? -12.885 8.126 13.313 1.00 61.56 85 MET A O 1
ATOM 712 N N . ARG A 1 86 ? -13.702 6.266 12.377 1.00 70.00 86 ARG A N 1
ATOM 713 C CA . ARG A 1 86 ? -12.407 5.579 12.204 1.00 70.00 86 ARG A CA 1
ATOM 714 C C . ARG A 1 86 ? -11.586 6.105 11.022 1.00 70.00 86 ARG A C 1
ATOM 716 O O . ARG A 1 86 ? -10.392 5.817 10.929 1.00 70.00 86 ARG A O 1
ATOM 723 N N . ARG A 1 87 ? -12.188 6.912 10.141 1.00 75.75 87 ARG A N 1
ATOM 724 C CA . ARG A 1 87 ? -11.525 7.522 8.979 1.00 75.75 87 ARG A CA 1
ATOM 725 C C . ARG A 1 87 ? -10.323 8.369 9.385 1.00 75.75 87 ARG A C 1
ATOM 727 O O . ARG A 1 87 ? -9.302 8.312 8.699 1.00 75.75 87 ARG A O 1
ATOM 734 N N . GLY A 1 88 ? -10.424 9.100 10.498 1.00 77.50 88 GLY A N 1
ATOM 735 C CA . GLY A 1 88 ? -9.328 9.916 11.030 1.00 77.50 88 GLY A CA 1
ATOM 736 C C . GLY A 1 88 ? -8.088 9.094 11.392 1.00 77.50 88 GLY A C 1
ATOM 737 O O . GLY A 1 88 ? -6.971 9.558 11.204 1.00 77.50 88 GLY A O 1
ATOM 738 N N . THR A 1 89 ? -8.273 7.842 11.818 1.00 81.12 89 THR A N 1
ATOM 739 C CA . THR A 1 89 ? -7.184 6.926 12.189 1.00 81.12 89 THR A CA 1
ATOM 740 C C . THR A 1 89 ? -6.630 6.159 10.984 1.00 81.12 89 THR A C 1
ATOM 742 O O . THR A 1 89 ? -5.420 5.992 10.861 1.00 81.12 89 THR A O 1
ATOM 745 N N . CYS A 1 90 ? -7.488 5.716 10.059 1.00 85.12 90 CYS A N 1
ATOM 746 C CA . CYS A 1 90 ? -7.073 4.906 8.905 1.00 85.12 90 CYS A CA 1
ATOM 747 C C . CYS A 1 90 ? -6.383 5.727 7.805 1.00 85.12 90 CYS A C 1
ATOM 749 O O . CYS A 1 90 ? -5.403 5.282 7.208 1.00 85.12 90 CYS A O 1
ATOM 751 N N . THR A 1 91 ? -6.877 6.939 7.542 1.00 86.19 91 THR A N 1
ATOM 752 C CA . THR A 1 91 ? -6.362 7.815 6.478 1.00 86.19 91 THR A CA 1
ATOM 753 C C . THR A 1 91 ? -4.859 8.105 6.606 1.00 86.19 91 THR A C 1
ATOM 755 O O . THR A 1 91 ? -4.147 7.873 5.626 1.00 86.19 91 THR A O 1
ATOM 758 N N . PRO A 1 92 ? -4.317 8.528 7.768 1.00 87.38 92 PRO A N 1
ATOM 759 C CA . PRO A 1 92 ? -2.878 8.755 7.903 1.00 87.38 92 PRO A CA 1
ATOM 760 C C . PRO A 1 92 ? -2.053 7.473 7.711 1.00 87.38 92 PRO A C 1
ATOM 762 O O . PRO A 1 92 ? -0.977 7.539 7.121 1.00 87.38 92 PRO A O 1
ATOM 765 N N . MET A 1 93 ? -2.562 6.300 8.109 1.00 90.38 93 MET A N 1
ATOM 766 C CA . MET A 1 93 ? -1.873 5.017 7.893 1.00 90.38 93 MET A CA 1
ATOM 767 C C . MET A 1 93 ? -1.766 4.666 6.409 1.00 90.38 93 MET A C 1
ATOM 769 O O . MET A 1 93 ? -0.700 4.251 5.948 1.00 90.38 93 MET A O 1
ATOM 773 N N . PHE A 1 94 ? -2.855 4.848 5.656 1.00 90.75 94 PHE A N 1
ATOM 774 C CA . PHE A 1 94 ? -2.862 4.621 4.213 1.00 90.75 94 PHE A CA 1
ATOM 775 C C . PHE A 1 94 ? -1.982 5.633 3.478 1.00 90.75 94 PHE A C 1
ATOM 777 O O . PHE A 1 94 ? -1.195 5.235 2.621 1.00 90.75 94 PHE A O 1
ATOM 784 N N . ILE A 1 95 ? -2.016 6.912 3.866 1.00 89.06 95 ILE A N 1
ATOM 785 C CA . ILE A 1 95 ? -1.109 7.937 3.327 1.00 89.06 95 ILE A CA 1
ATOM 786 C C . ILE A 1 95 ? 0.351 7.576 3.622 1.00 89.06 95 ILE A C 1
ATOM 788 O O . ILE A 1 95 ? 1.192 7.650 2.728 1.00 89.06 95 ILE A O 1
ATOM 792 N N . ALA A 1 96 ? 0.677 7.137 4.841 1.00 90.06 96 ALA A N 1
ATOM 793 C CA . ALA A 1 96 ? 2.029 6.706 5.186 1.00 90.06 96 ALA A CA 1
ATOM 794 C C . ALA A 1 96 ? 2.485 5.515 4.326 1.00 90.06 96 ALA A C 1
ATOM 796 O O . ALA A 1 96 ? 3.620 5.512 3.848 1.00 90.06 96 ALA A O 1
ATOM 797 N N . ALA A 1 97 ? 1.603 4.541 4.076 1.00 91.56 97 ALA A N 1
ATOM 798 C CA . ALA A 1 97 ? 1.895 3.396 3.215 1.00 91.56 97 ALA A CA 1
ATOM 799 C C . ALA A 1 97 ? 2.126 3.825 1.757 1.00 91.56 97 ALA A C 1
ATOM 801 O O . ALA A 1 97 ? 3.115 3.420 1.147 1.00 91.56 97 ALA A O 1
ATOM 802 N N . LEU A 1 98 ? 1.279 4.709 1.220 1.00 89.00 98 LEU A N 1
ATOM 803 C CA . LEU A 1 98 ? 1.465 5.304 -0.106 1.00 89.00 98 LEU A CA 1
ATOM 804 C C . LEU A 1 98 ? 2.792 6.064 -0.197 1.00 89.00 98 LEU A C 1
ATOM 806 O O . LEU A 1 98 ? 3.535 5.900 -1.159 1.00 89.00 98 LEU A O 1
ATOM 810 N N . LEU A 1 99 ? 3.158 6.838 0.823 1.00 85.88 99 LEU A N 1
ATOM 811 C CA . LEU A 1 99 ? 4.436 7.549 0.844 1.00 85.88 99 LEU A CA 1
ATOM 812 C C . LEU A 1 99 ? 5.636 6.596 0.910 1.00 85.88 99 LEU A C 1
ATOM 814 O O . LEU A 1 99 ? 6.631 6.846 0.230 1.00 85.88 99 LEU A O 1
ATOM 818 N N . ALA A 1 100 ? 5.551 5.500 1.668 1.00 86.44 100 ALA A N 1
ATOM 819 C CA . ALA A 1 100 ? 6.587 4.466 1.693 1.00 86.44 100 ALA A CA 1
ATOM 820 C C . ALA A 1 100 ? 6.743 3.813 0.309 1.00 86.44 100 ALA A C 1
ATOM 822 O O . ALA A 1 100 ? 7.851 3.713 -0.221 1.00 86.44 100 ALA A O 1
ATOM 823 N N . ILE A 1 101 ? 5.624 3.471 -0.339 1.00 85.94 101 ILE A N 1
ATOM 824 C CA . ILE A 1 101 ? 5.590 2.980 -1.722 1.00 85.94 101 ILE A CA 1
ATOM 825 C C . ILE A 1 101 ? 6.237 4.016 -2.662 1.00 85.94 101 ILE A C 1
ATOM 827 O O . ILE A 1 101 ? 7.120 3.680 -3.454 1.00 85.94 101 ILE A O 1
ATOM 831 N N . ALA A 1 102 ? 5.879 5.295 -2.565 1.00 82.94 102 ALA A N 1
ATOM 832 C CA . ALA A 1 102 ? 6.443 6.363 -3.391 1.00 82.94 102 ALA A CA 1
ATOM 833 C C . ALA A 1 102 ? 7.959 6.542 -3.188 1.00 82.94 102 ALA A C 1
ATOM 835 O O . ALA A 1 102 ? 8.690 6.739 -4.156 1.00 82.94 102 ALA A O 1
ATOM 836 N N . LYS A 1 103 ? 8.457 6.447 -1.951 1.00 75.44 103 LYS A N 1
ATOM 837 C CA . LYS A 1 103 ? 9.888 6.595 -1.640 1.00 75.44 103 LYS A CA 1
ATOM 838 C C . LYS A 1 103 ? 10.747 5.479 -2.223 1.00 75.44 103 LYS A C 1
ATOM 840 O O . LYS A 1 103 ? 11.804 5.763 -2.775 1.00 75.44 103 LYS A O 1
ATOM 845 N N . LEU A 1 104 ? 10.260 4.242 -2.214 1.00 68.81 104 LEU A N 1
ATOM 846 C CA . LEU A 1 104 ? 10.956 3.097 -2.823 1.00 68.81 104 LEU A CA 1
ATOM 847 C C . LEU A 1 104 ? 11.203 3.241 -4.317 1.00 68.81 104 LEU A C 1
ATOM 849 O O . LEU A 1 104 ? 12.072 2.587 -4.877 1.00 68.81 104 LEU A O 1
ATOM 853 N N . TRP A 1 105 ? 10.408 4.077 -4.980 1.00 65.50 105 TRP A N 1
ATOM 854 C CA . TRP A 1 105 ? 10.639 4.389 -6.381 1.00 65.50 105 TRP A CA 1
ATOM 855 C C . TRP A 1 105 ? 11.899 5.250 -6.568 1.00 65.50 105 TRP A C 1
ATOM 857 O O . TRP A 1 105 ? 12.560 5.155 -7.595 1.00 65.50 105 TRP A O 1
ATOM 867 N N . LYS A 1 106 ? 12.251 6.076 -5.575 1.00 60.59 106 LYS A N 1
ATOM 868 C CA . LYS A 1 106 ? 13.474 6.886 -5.584 1.00 60.59 106 LYS A CA 1
ATOM 869 C C . LYS A 1 106 ? 14.701 6.061 -5.169 1.00 60.59 106 LYS A C 1
ATOM 871 O O . LYS A 1 106 ? 15.776 6.286 -5.711 1.00 60.59 106 LYS A O 1
ATOM 876 N N . GLU A 1 107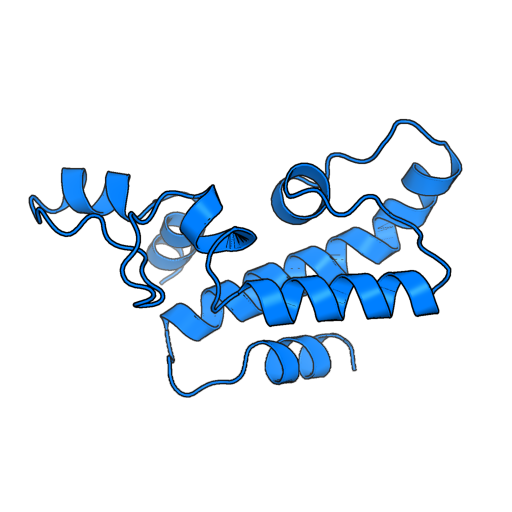 ? 14.531 5.123 -4.233 1.00 68.12 107 GLU A N 1
ATOM 877 C CA . GLU A 1 107 ? 15.616 4.338 -3.623 1.00 68.12 107 GLU A CA 1
ATOM 878 C C . GLU A 1 107 ? 15.231 2.844 -3.516 1.00 68.12 107 GLU A C 1
ATOM 880 O O . GLU A 1 107 ? 14.695 2.404 -2.497 1.00 68.12 107 GLU A O 1
ATOM 885 N N . PRO A 1 108 ? 15.495 2.028 -4.557 1.00 61.25 108 PRO A N 1
ATOM 886 C CA . PRO A 1 108 ? 15.022 0.640 -4.633 1.00 61.25 108 PRO A CA 1
ATOM 887 C C . PRO A 1 108 ? 15.678 -0.329 -3.634 1.00 61.25 108 PRO A C 1
ATOM 889 O O . PRO A 1 108 ? 15.202 -1.450 -3.487 1.00 61.25 108 PRO A O 1
ATOM 892 N N . LYS A 1 109 ? 16.741 0.083 -2.926 1.00 64.44 109 LYS A N 1
ATOM 893 C CA . LYS A 1 109 ? 17.388 -0.715 -1.865 1.00 64.44 109 LYS A CA 1
ATOM 894 C C . LYS A 1 109 ? 16.638 -0.679 -0.520 1.00 64.44 109 LYS A C 1
ATOM 896 O O . LYS A 1 109 ? 17.057 -1.347 0.418 1.00 64.44 109 LYS A O 1
ATOM 901 N N . TYR A 1 110 ? 15.574 0.116 -0.399 1.00 66.00 110 TYR A N 1
ATOM 902 C CA . TYR A 1 110 ? 14.882 0.351 0.872 1.00 66.00 110 TYR A CA 1
ATOM 903 C C . TYR A 1 110 ? 13.739 -0.657 1.116 1.00 66.00 110 TYR A C 1
ATOM 905 O O . TYR A 1 110 ? 13.179 -1.217 0.178 1.00 66.00 110 TYR A O 1
ATOM 913 N N . SER A 1 111 ? 13.357 -0.886 2.376 1.00 76.81 111 SER A N 1
ATOM 914 C CA . SER A 1 111 ? 12.229 -1.760 2.749 1.00 76.81 111 SER A CA 1
ATOM 915 C C . SER A 1 111 ? 10.941 -0.942 2.980 1.00 76.81 111 SER A C 1
ATOM 917 O O . SER A 1 111 ? 10.941 -0.053 3.838 1.00 76.81 111 SER A O 1
ATOM 919 N N . PRO A 1 112 ? 9.822 -1.223 2.270 1.00 72.31 112 PRO A N 1
ATOM 920 C CA . PRO A 1 112 ? 8.546 -0.515 2.452 1.00 72.31 112 PRO A CA 1
ATOM 921 C C . PRO A 1 112 ? 7.996 -0.584 3.871 1.00 72.31 112 PRO A C 1
ATOM 923 O O . PRO A 1 112 ? 7.390 0.366 4.363 1.00 72.31 112 PRO A O 1
ATOM 926 N N . ILE A 1 113 ? 8.157 -1.745 4.501 1.00 80.69 113 ILE A N 1
ATOM 927 C CA . ILE A 1 113 ? 7.551 -2.048 5.796 1.00 80.69 113 ILE A CA 1
ATOM 928 C C . ILE A 1 113 ? 8.263 -1.267 6.898 1.00 80.69 113 ILE A C 1
ATOM 930 O O . ILE A 1 113 ? 7.603 -0.755 7.801 1.00 80.69 113 ILE A O 1
ATOM 934 N N . ASP A 1 114 ? 9.584 -1.133 6.808 1.00 80.75 114 ASP A N 1
ATOM 935 C CA . ASP A 1 114 ? 10.379 -0.449 7.829 1.00 80.75 114 ASP A CA 1
ATOM 936 C C . ASP A 1 114 ? 10.200 1.071 7.759 1.00 80.75 114 ASP A C 1
ATOM 938 O O . ASP A 1 114 ? 10.060 1.721 8.791 1.00 80.75 114 ASP A O 1
ATOM 942 N N . GLU A 1 115 ? 10.102 1.638 6.552 1.00 80.62 115 GLU A N 1
ATOM 943 C CA . GLU A 1 115 ? 9.713 3.043 6.337 1.00 80.62 115 GLU A CA 1
ATOM 944 C C . GLU A 1 115 ? 8.330 3.348 6.901 1.00 80.62 115 GLU A C 1
ATOM 946 O O . GLU A 1 115 ? 8.134 4.348 7.591 1.00 80.62 115 GLU A O 1
ATOM 951 N N . TRP A 1 116 ? 7.366 2.474 6.616 1.00 85.31 116 TRP A N 1
ATOM 952 C CA . TRP A 1 116 ? 6.016 2.640 7.122 1.00 85.31 116 TRP A CA 1
ATOM 953 C C . TRP A 1 116 ? 5.988 2.591 8.654 1.00 85.31 116 TRP A C 1
ATOM 955 O O . TRP A 1 116 ? 5.404 3.474 9.274 1.00 85.31 116 TRP A O 1
ATOM 965 N N . LYS A 1 117 ? 6.689 1.633 9.273 1.00 82.81 117 LYS A N 1
ATOM 966 C CA . LYS A 1 117 ? 6.815 1.552 10.736 1.00 82.81 117 LYS A CA 1
ATOM 967 C C . LYS A 1 117 ? 7.437 2.815 11.337 1.00 82.81 117 LYS A C 1
ATOM 969 O O . LYS A 1 117 ? 6.852 3.353 12.265 1.00 82.81 117 LYS A O 1
ATOM 974 N N . LYS A 1 118 ? 8.544 3.322 10.776 1.00 83.19 118 LYS A N 1
ATOM 975 C CA . LYS A 1 118 ? 9.225 4.561 11.218 1.00 83.19 118 LYS A CA 1
ATOM 976 C C . LYS A 1 118 ? 8.366 5.827 11.136 1.00 83.19 118 LYS A C 1
ATOM 978 O O . LYS A 1 118 ? 8.738 6.854 11.678 1.00 83.19 118 LYS A O 1
ATOM 983 N N . LYS A 1 119 ? 7.286 5.814 10.354 1.00 81.44 119 LYS A N 1
ATOM 984 C CA . LYS A 1 119 ? 6.346 6.942 10.278 1.00 81.44 119 LYS A CA 1
ATOM 985 C C . LYS A 1 119 ? 5.196 6.829 11.266 1.00 81.44 119 LYS A C 1
ATOM 987 O O . LYS A 1 119 ? 4.506 7.818 11.491 1.00 81.44 119 LYS A O 1
ATOM 992 N N . MET A 1 120 ? 4.949 5.625 11.767 1.00 79.62 120 MET A N 1
ATOM 993 C CA . MET A 1 120 ? 3.875 5.345 12.711 1.00 79.62 120 MET A CA 1
ATOM 994 C C . MET A 1 120 ? 4.350 5.392 14.172 1.00 79.62 120 MET A C 1
ATOM 996 O O . MET A 1 120 ? 3.498 5.517 15.047 1.00 79.62 120 MET A O 1
ATOM 1000 N N . TRP A 1 121 ? 5.664 5.292 14.411 1.00 65.69 121 TRP A N 1
ATOM 1001 C CA . TRP A 1 121 ? 6.356 5.315 15.707 1.00 65.69 121 TRP A CA 1
ATOM 1002 C C . TRP A 1 121 ? 7.537 6.273 15.638 1.00 65.69 121 TRP A C 1
ATOM 1004 O O . TRP A 1 121 ? 7.779 6.967 16.645 1.00 65.69 121 TRP A O 1
#

Radius of gyration: 15.23 Å; Cα contacts (8 Å, |Δi|>4): 118; chains: 1; bounding box: 39×28×43 Å